Protein AF-A0A2P2L674-F1 (afdb_monomer_lite)

Radius of gyration: 17.29 Å; chains: 1; bounding box: 49×30×44 Å

Organism: Rhizophora mucronata (NCBI:txid61149)

pLDDT: mean 86.84, std 10.64, range [51.22, 96.88]

Structure (mmCIF, N/CA/C/O backbone):
data_AF-A0A2P2L674-F1
#
_entry.id   AF-A0A2P2L674-F1
#
loop_
_atom_site.group_PDB
_atom_site.id
_atom_site.type_symbol
_atom_site.label_atom_id
_atom_site.label_alt_id
_atom_site.label_comp_id
_atom_site.label_asym_id
_atom_site.label_entity_id
_atom_site.label_seq_id
_atom_site.pdbx_PDB_ins_code
_atom_site.Cartn_x
_atom_site.Cartn_y
_atom_site.Cartn_z
_atom_site.occupancy
_atom_site.B_iso_or_equiv
_atom_site.auth_seq_id
_atom_site.auth_comp_id
_atom_site.auth_asym_id
_atom_site.auth_atom_id
_atom_site.pdbx_PDB_model_num
ATOM 1 N N . MET A 1 1 ? -6.636 -7.191 -2.582 1.00 89.62 1 MET A N 1
ATOM 2 C CA . MET A 1 1 ? -5.240 -6.833 -2.236 1.00 89.62 1 MET A CA 1
ATOM 3 C C . MET A 1 1 ? -4.215 -7.761 -2.861 1.00 89.62 1 MET A C 1
ATOM 5 O O . MET A 1 1 ? -3.375 -7.253 -3.584 1.00 89.62 1 MET A O 1
ATOM 9 N N . ARG A 1 2 ? -4.280 -9.082 -2.635 1.00 92.12 2 ARG A N 1
ATOM 10 C CA . ARG A 1 2 ? -3.331 -10.049 -3.219 1.00 92.12 2 ARG A CA 1
ATOM 11 C C . ARG A 1 2 ? -3.157 -9.884 -4.735 1.00 92.12 2 ARG A C 1
ATOM 13 O O . ARG A 1 2 ? -2.048 -9.652 -5.187 1.00 92.12 2 ARG A O 1
ATOM 20 N N . ASP A 1 3 ? -4.251 -9.926 -5.485 1.00 93.88 3 ASP A N 1
ATOM 21 C CA . ASP A 1 3 ? -4.237 -9.802 -6.949 1.00 93.88 3 ASP A CA 1
ATOM 22 C C . ASP A 1 3 ? -3.629 -8.477 -7.441 1.00 93.88 3 ASP A C 1
ATOM 24 O O . ASP A 1 3 ? -2.840 -8.471 -8.380 1.00 93.88 3 ASP A O 1
ATOM 28 N N . LEU A 1 4 ? -3.919 -7.365 -6.753 1.00 93.31 4 LEU A N 1
ATOM 29 C CA . LEU A 1 4 ? -3.327 -6.054 -7.045 1.00 93.31 4 LEU A CA 1
ATOM 30 C C . LEU A 1 4 ? -1.804 -6.076 -6.860 1.00 93.31 4 LEU A C 1
ATOM 32 O O . LEU A 1 4 ? -1.079 -5.619 -7.735 1.00 93.31 4 LEU A O 1
ATOM 36 N N . LEU A 1 5 ? -1.318 -6.633 -5.746 1.00 94.06 5 LEU A N 1
ATOM 37 C CA . LEU A 1 5 ? 0.119 -6.753 -5.483 1.00 94.06 5 LEU A CA 1
ATOM 38 C C . LEU A 1 5 ? 0.811 -7.650 -6.513 1.00 94.06 5 LEU A C 1
ATOM 40 O O . LEU A 1 5 ? 1.896 -7.312 -6.967 1.00 94.06 5 LEU A O 1
ATOM 44 N N . ILE A 1 6 ? 0.175 -8.755 -6.913 1.00 94.94 6 ILE A N 1
ATOM 45 C CA . ILE A 1 6 ? 0.696 -9.644 -7.959 1.00 94.94 6 ILE A CA 1
ATOM 46 C C . ILE A 1 6 ? 0.794 -8.901 -9.294 1.00 94.94 6 ILE A C 1
ATOM 48 O O . ILE A 1 6 ? 1.834 -8.965 -9.942 1.00 94.94 6 ILE A O 1
ATOM 52 N N . GLY A 1 7 ? -0.253 -8.169 -9.686 1.00 93.50 7 GLY A N 1
ATOM 53 C CA . GLY A 1 7 ? -0.266 -7.407 -10.935 1.00 93.50 7 GLY A CA 1
ATOM 54 C C . GLY A 1 7 ? 0.782 -6.293 -10.965 1.00 93.50 7 GLY A C 1
ATOM 55 O O . GLY A 1 7 ? 1.501 -6.153 -11.948 1.00 93.50 7 GLY A O 1
ATOM 56 N N . VAL A 1 8 ? 0.930 -5.540 -9.873 1.00 94.62 8 VAL A N 1
ATOM 57 C CA . VAL A 1 8 ? 1.956 -4.488 -9.769 1.00 94.62 8 VAL A CA 1
ATOM 58 C C . VAL A 1 8 ? 3.364 -5.088 -9.765 1.00 94.62 8 VAL A C 1
ATOM 60 O O . VAL A 1 8 ? 4.231 -4.610 -10.490 1.00 94.62 8 VAL A O 1
ATOM 63 N N . ASN A 1 9 ? 3.580 -6.180 -9.026 1.00 94.88 9 ASN A N 1
ATOM 64 C CA . ASN A 1 9 ? 4.856 -6.891 -9.029 1.00 94.88 9 ASN A CA 1
ATOM 65 C C . ASN A 1 9 ? 5.215 -7.420 -10.426 1.00 94.88 9 ASN A C 1
ATOM 67 O O . ASN A 1 9 ? 6.374 -7.349 -10.821 1.00 94.88 9 ASN A O 1
ATOM 71 N N . TYR A 1 10 ? 4.226 -7.905 -11.184 1.00 94.69 10 TYR A N 1
ATOM 72 C CA . TYR A 1 10 ? 4.424 -8.316 -12.571 1.00 94.69 10 TYR A CA 1
ATOM 73 C C . TYR A 1 10 ? 4.914 -7.150 -13.440 1.00 94.69 10 TYR A C 1
ATOM 75 O O . TYR A 1 10 ? 5.878 -7.318 -14.178 1.00 94.69 10 TYR A O 1
ATOM 83 N N . LEU A 1 11 ? 4.319 -5.957 -13.333 1.00 93.94 11 LEU A N 1
ATOM 84 C CA . LEU A 1 11 ? 4.798 -4.781 -14.076 1.00 93.94 11 LEU A CA 1
ATOM 85 C C . LEU A 1 11 ? 6.248 -4.443 -13.703 1.00 93.94 11 LEU A C 1
ATOM 87 O O . LEU A 1 11 ? 7.109 -4.327 -14.576 1.00 93.94 11 LEU A O 1
ATOM 91 N N . HIS A 1 12 ? 6.542 -4.383 -12.402 1.00 94.25 12 HIS A N 1
ATOM 92 C CA . HIS A 1 12 ? 7.874 -4.037 -11.900 1.00 94.25 12 HIS A CA 1
ATOM 93 C C . HIS A 1 12 ? 8.945 -5.062 -12.290 1.00 94.25 12 HIS A C 1
ATOM 95 O O . HIS A 1 12 ? 10.097 -4.684 -12.524 1.00 94.25 12 HIS A O 1
ATOM 101 N N . SER A 1 13 ? 8.593 -6.349 -12.381 1.00 93.25 13 SER A N 1
ATOM 102 C CA . SER A 1 13 ? 9.517 -7.395 -12.835 1.00 93.25 13 SER A CA 1
ATOM 103 C C . SER A 1 13 ? 9.778 -7.349 -14.343 1.00 93.25 13 SER A C 1
ATOM 105 O O . SER A 1 13 ? 10.788 -7.886 -14.784 1.00 93.25 13 SER A O 1
ATOM 107 N N . HIS A 1 14 ? 8.908 -6.692 -15.115 1.00 92.56 14 HIS A N 1
ATOM 108 C CA . HIS A 1 14 ? 9.046 -6.489 -16.561 1.00 92.56 14 HIS A CA 1
ATOM 109 C C . HIS A 1 14 ? 9.556 -5.090 -16.928 1.00 92.56 14 HIS A C 1
ATOM 111 O O . HIS A 1 14 ? 9.488 -4.696 -18.086 1.00 92.56 14 HIS A O 1
ATOM 117 N N . GLY A 1 15 ? 10.089 -4.340 -15.960 1.00 92.19 15 GLY A N 1
ATOM 118 C CA . GLY A 1 15 ? 10.722 -3.051 -16.236 1.00 92.19 15 GLY A CA 1
ATOM 119 C C . GLY A 1 15 ? 9.756 -1.873 -16.362 1.00 92.19 15 GLY A C 1
ATOM 120 O O . GLY A 1 15 ? 10.166 -0.818 -16.826 1.00 92.19 15 GLY A O 1
ATOM 121 N N . LEU A 1 16 ? 8.497 -2.028 -15.946 1.00 93.00 16 LEU A N 1
ATOM 122 C CA . LEU A 1 16 ? 7.469 -0.999 -16.085 1.00 93.00 16 LEU A CA 1
ATOM 123 C C . LEU A 1 16 ? 7.008 -0.505 -14.718 1.00 93.00 16 LEU A C 1
ATOM 125 O O . LEU A 1 16 ? 6.711 -1.313 -13.841 1.00 93.00 16 LEU A O 1
ATOM 129 N N . ALA A 1 17 ? 6.864 0.808 -14.550 1.00 94.12 17 ALA A N 1
ATOM 130 C CA . ALA A 1 17 ? 6.012 1.386 -13.512 1.00 94.12 17 ALA A CA 1
ATOM 131 C C . ALA A 1 17 ? 4.659 1.745 -14.105 1.00 94.12 17 ALA A C 1
ATOM 133 O O . ALA A 1 17 ? 4.576 2.263 -15.215 1.00 94.12 17 ALA A O 1
ATOM 134 N N . HIS A 1 18 ? 3.597 1.533 -13.336 1.00 93.88 18 HIS A N 1
ATOM 135 C CA . HIS A 1 18 ? 2.267 1.939 -13.766 1.00 93.88 18 HIS A CA 1
ATOM 136 C C . HIS A 1 18 ? 2.087 3.459 -13.697 1.00 93.88 18 HIS A C 1
ATOM 138 O O . HIS A 1 18 ? 1.347 3.995 -14.512 1.00 93.88 18 HIS A O 1
ATOM 144 N N . THR A 1 19 ? 2.685 4.125 -12.697 1.00 92.00 19 THR A N 1
ATOM 145 C CA . THR A 1 19 ? 2.641 5.582 -12.417 1.00 92.00 19 THR A CA 1
ATOM 146 C C . THR A 1 19 ? 1.259 6.181 -12.130 1.00 92.00 19 THR A C 1
ATOM 148 O O . THR A 1 19 ? 1.140 7.335 -11.720 1.00 92.00 19 THR A O 1
ATOM 151 N N . GLU A 1 20 ? 0.202 5.386 -12.264 1.00 90.56 20 GLU A N 1
ATOM 152 C CA . GLU A 1 20 ? -1.177 5.860 -12.228 1.00 90.56 20 GLU A CA 1
ATOM 153 C C . GLU A 1 20 ? -2.130 4.866 -11.543 1.00 90.56 20 GLU A C 1
ATOM 155 O O . GLU A 1 20 ? -3.295 4.710 -11.902 1.00 90.56 20 GLU A O 1
ATOM 160 N N . LEU A 1 21 ? -1.647 4.151 -10.529 1.00 92.19 21 LEU A N 1
ATOM 161 C CA . LEU A 1 21 ? -2.486 3.202 -9.797 1.00 92.19 21 LEU A CA 1
ATOM 162 C C . LEU A 1 21 ? -3.577 3.929 -9.000 1.00 92.19 21 LEU A C 1
ATOM 164 O O . LEU A 1 21 ? -3.310 4.649 -8.037 1.00 92.19 21 LEU A O 1
ATOM 168 N N . ARG A 1 22 ? -4.830 3.707 -9.394 1.00 91.56 22 ARG A N 1
ATOM 169 C CA . ARG A 1 22 ? -6.040 4.207 -8.729 1.00 91.56 22 ARG A CA 1
ATOM 170 C C . ARG A 1 22 ? -7.130 3.141 -8.804 1.00 91.56 22 ARG A C 1
ATOM 172 O O . ARG A 1 22 ? -7.074 2.261 -9.654 1.00 91.56 22 ARG A O 1
ATOM 179 N N . LEU A 1 23 ? -8.141 3.221 -7.933 1.00 90.19 23 LEU A N 1
ATOM 180 C CA . LEU A 1 23 ? -9.252 2.251 -7.938 1.00 90.19 23 LEU A CA 1
ATOM 181 C C . LEU A 1 23 ? -10.033 2.229 -9.260 1.00 90.19 23 LEU A C 1
ATOM 183 O O . LEU A 1 23 ? -10.564 1.189 -9.617 1.00 90.19 23 LEU A O 1
ATOM 187 N N . GLU A 1 24 ? -10.086 3.351 -9.976 1.00 89.12 24 GLU A N 1
ATOM 188 C CA . GLU A 1 24 ? -10.702 3.453 -11.309 1.00 89.12 24 GLU A CA 1
ATOM 189 C C . GLU A 1 24 ? -9.919 2.710 -12.400 1.00 89.12 24 GLU A C 1
ATOM 191 O O . GLU A 1 24 ? -10.507 2.252 -13.370 1.00 89.12 24 GLU A O 1
ATOM 196 N N . ASN A 1 25 ? -8.612 2.523 -12.204 1.00 88.19 25 ASN A N 1
ATOM 197 C CA . ASN A 1 25 ? -7.730 1.831 -13.141 1.00 88.19 25 ASN A CA 1
ATOM 198 C C . ASN A 1 25 ? -7.623 0.336 -12.813 1.00 88.19 25 ASN A C 1
ATOM 200 O O . ASN A 1 25 ? -6.647 -0.317 -13.170 1.00 88.19 25 ASN A O 1
ATOM 204 N N . VAL A 1 26 ? -8.592 -0.221 -12.086 1.00 91.06 26 VAL A N 1
ATOM 205 C CA . VAL A 1 26 ? -8.598 -1.620 -11.666 1.00 91.06 26 VAL A CA 1
ATOM 206 C C . VAL A 1 26 ? -9.913 -2.273 -12.051 1.00 91.06 26 VAL A C 1
ATOM 208 O O . VAL A 1 26 ? -10.990 -1.781 -11.727 1.00 91.06 2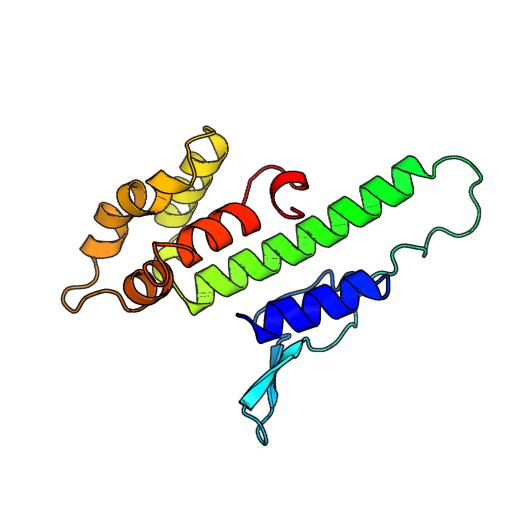6 VAL A O 1
ATOM 211 N N . HIS A 1 27 ? -9.816 -3.428 -12.700 1.00 91.38 27 HIS A N 1
ATOM 212 C CA . HIS A 1 27 ? -10.966 -4.169 -13.196 1.00 91.38 27 HIS A CA 1
ATOM 213 C C . HIS A 1 27 ? -11.169 -5.456 -12.408 1.00 91.38 27 HIS A C 1
ATOM 215 O O . HIS A 1 27 ? -10.211 -6.095 -11.976 1.00 91.38 27 HIS A O 1
ATOM 221 N N . ILE A 1 28 ? -12.426 -5.861 -12.256 1.00 93.00 28 ILE A N 1
ATOM 222 C CA . ILE A 1 28 ? -12.788 -7.170 -11.716 1.00 93.00 28 ILE A CA 1
ATOM 223 C C . ILE A 1 28 ? -13.270 -8.004 -12.891 1.00 93.00 28 ILE A C 1
ATOM 225 O O . ILE A 1 28 ? -14.238 -7.648 -13.562 1.00 93.00 28 ILE A O 1
ATOM 229 N N . SER A 1 29 ? -12.575 -9.100 -13.159 1.00 91.50 29 SER A N 1
ATOM 230 C CA . SER A 1 29 ? -12.966 -10.026 -14.212 1.00 91.50 29 SER A CA 1
ATOM 231 C C . SER A 1 29 ? -14.284 -10.718 -13.833 1.00 91.50 29 SER A C 1
ATOM 233 O O . SER A 1 29 ? -14.390 -11.262 -12.732 1.00 91.50 29 SER A O 1
ATOM 235 N N . PRO A 1 30 ? -15.305 -10.723 -14.709 1.00 92.19 30 PRO A N 1
ATOM 236 C CA . PRO A 1 30 ? -16.603 -11.317 -14.389 1.00 92.19 30 PRO A CA 1
ATOM 237 C C . PRO A 1 30 ? -16.555 -12.850 -14.318 1.00 92.19 30 PRO A C 1
ATOM 239 O O . PRO A 1 30 ? -17.423 -13.454 -13.696 1.00 92.19 30 PRO A O 1
ATOM 242 N N . VAL A 1 31 ? -15.550 -13.478 -14.940 1.00 92.56 31 VAL A N 1
ATOM 243 C CA . VAL A 1 31 ? -15.450 -14.940 -15.072 1.00 92.56 31 VAL A CA 1
ATOM 244 C C . VAL A 1 31 ? -14.872 -15.580 -13.812 1.00 92.56 31 VAL A C 1
ATOM 246 O O . VAL A 1 31 ? -15.436 -16.523 -13.268 1.00 92.56 31 VAL A O 1
ATOM 249 N N . ASP A 1 32 ? -13.750 -15.054 -13.330 1.00 91.88 32 ASP A N 1
ATOM 250 C CA . ASP A 1 32 ? -12.964 -15.629 -12.232 1.00 91.88 32 ASP A CA 1
ATOM 251 C C . ASP A 1 32 ? -12.940 -14.734 -10.981 1.00 91.88 32 ASP A C 1
ATOM 253 O O . ASP A 1 32 ? -12.397 -15.122 -9.948 1.00 91.88 32 ASP A O 1
ATOM 257 N N . ARG A 1 33 ? -13.564 -13.546 -11.047 1.00 91.25 33 ARG A N 1
ATOM 258 C CA . ARG A 1 33 ? -13.584 -12.523 -9.986 1.00 91.25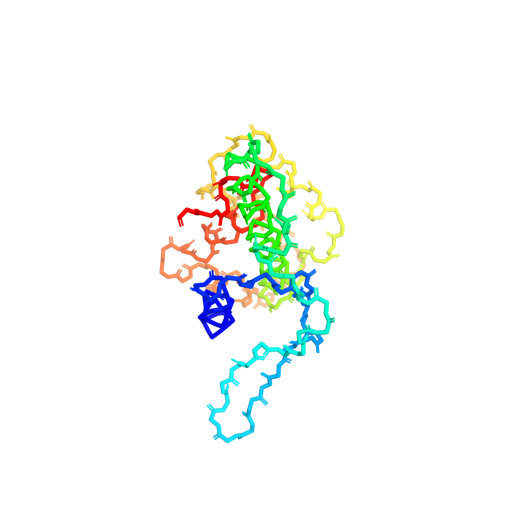 33 ARG A CA 1
ATOM 259 C C . ARG A 1 33 ? -12.193 -12.026 -9.583 1.00 91.25 33 ARG A C 1
ATOM 261 O O . ARG A 1 33 ? -12.062 -11.365 -8.551 1.00 91.25 33 ARG A O 1
ATOM 268 N N . HIS A 1 34 ? -11.176 -12.284 -10.408 1.00 93.19 34 HIS A N 1
ATOM 269 C CA . HIS A 1 34 ? -9.829 -11.786 -10.177 1.00 93.19 34 HIS A CA 1
ATOM 270 C C . HIS A 1 34 ? -9.717 -10.304 -10.507 1.00 93.19 34 HIS A C 1
ATOM 272 O O . HIS A 1 34 ? -10.315 -9.792 -11.460 1.00 93.19 34 HIS A O 1
ATOM 278 N N . ILE A 1 35 ? -8.910 -9.616 -9.704 1.00 91.75 35 ILE A N 1
ATOM 279 C CA . ILE A 1 35 ? -8.613 -8.203 -9.905 1.00 91.75 35 ILE A CA 1
ATOM 280 C C . ILE A 1 35 ? -7.472 -8.077 -10.918 1.00 91.75 35 ILE A C 1
ATOM 282 O O . ILE A 1 35 ? -6.410 -8.669 -10.739 1.00 91.75 35 ILE A O 1
ATOM 286 N N . LYS A 1 36 ? -7.669 -7.270 -11.961 1.00 90.94 36 LYS A N 1
ATOM 287 C CA . LYS A 1 36 ? -6.667 -6.979 -12.990 1.00 90.94 36 LYS A CA 1
ATOM 288 C C . LYS A 1 36 ? -6.299 -5.503 -12.958 1.00 90.94 36 LYS A C 1
ATOM 290 O O . LYS A 1 36 ? -7.172 -4.637 -12.904 1.00 90.94 36 LYS A O 1
ATOM 295 N N . VAL A 1 37 ? -5.000 -5.232 -12.989 1.00 89.50 37 VAL A N 1
ATOM 296 C CA . VAL A 1 37 ? -4.473 -3.874 -13.128 1.00 89.50 37 VAL A CA 1
ATOM 297 C C . VAL A 1 37 ? -4.745 -3.406 -14.561 1.00 89.50 37 VAL A C 1
ATOM 299 O O . VAL A 1 37 ? -4.486 -4.146 -15.508 1.00 89.50 37 VAL A O 1
ATOM 302 N N . GLY A 1 38 ? -5.386 -2.248 -14.690 1.00 81.50 38 GLY A N 1
ATOM 303 C CA . GLY A 1 38 ? -5.902 -1.695 -15.937 1.00 81.50 38 GLY A CA 1
ATOM 304 C C . GLY A 1 38 ? -4.876 -0.893 -16.739 1.00 81.50 38 GLY A C 1
ATOM 305 O O . GLY A 1 38 ? -3.677 -1.126 -16.660 1.00 81.50 38 GLY A O 1
ATOM 306 N N . ILE A 1 39 ? -5.397 0.004 -17.578 1.00 66.75 39 ILE A N 1
ATOM 307 C CA . ILE A 1 39 ? -4.718 0.623 -18.724 1.00 66.75 39 ILE A CA 1
ATOM 308 C C . ILE A 1 39 ? -3.414 1.332 -18.327 1.00 66.75 39 ILE A C 1
ATOM 310 O O . ILE A 1 39 ? -3.391 2.209 -17.469 1.00 66.75 39 ILE A O 1
ATOM 314 N N . LEU A 1 40 ? -2.344 0.992 -19.047 1.00 66.25 40 LEU A N 1
ATOM 315 C CA . LEU A 1 40 ? -0.975 1.485 -18.878 1.00 66.25 40 LEU A CA 1
ATOM 316 C C . LEU A 1 40 ? -0.701 2.780 -19.668 1.00 66.25 40 LEU A C 1
ATOM 318 O O . LEU A 1 40 ? 0.418 3.000 -20.114 1.00 66.25 40 LEU A O 1
ATOM 322 N N . GLY A 1 41 ? -1.710 3.631 -19.882 1.00 71.50 41 GLY A N 1
ATOM 323 C CA . GLY A 1 41 ? -1.601 4.793 -20.781 1.00 71.50 41 GLY A CA 1
ATOM 324 C C . GLY A 1 41 ? -0.498 5.784 -20.389 1.00 71.50 41 GLY A C 1
ATOM 325 O O . GLY A 1 41 ? 0.077 6.425 -21.259 1.00 71.50 41 GLY A O 1
ATOM 326 N N . ASN A 1 42 ? -0.174 5.845 -19.094 1.00 83.50 42 ASN A N 1
ATOM 327 C CA . ASN A 1 42 ? 0.912 6.646 -18.527 1.00 83.50 42 ASN A CA 1
ATOM 328 C C . ASN A 1 42 ? 2.050 5.792 -17.940 1.00 83.50 42 ASN A C 1
ATOM 330 O O . ASN A 1 42 ? 2.904 6.311 -17.217 1.00 83.50 42 ASN A O 1
ATOM 334 N N . ALA A 1 43 ? 2.061 4.481 -18.199 1.00 89.50 43 ALA A N 1
ATOM 335 C CA . ALA A 1 43 ? 3.113 3.620 -17.683 1.00 89.50 43 ALA A CA 1
ATOM 336 C C . ALA A 1 43 ? 4.475 4.067 -18.216 1.00 89.50 43 ALA A C 1
ATOM 338 O O . ALA A 1 43 ? 4.603 4.487 -19.363 1.00 89.50 43 ALA A O 1
ATOM 339 N N . SER A 1 44 ? 5.488 3.984 -17.363 1.00 89.94 44 SER A N 1
ATOM 340 C CA . SER A 1 44 ? 6.841 4.423 -17.686 1.00 89.94 44 SER A CA 1
ATOM 341 C C . SER A 1 44 ? 7.789 3.240 -17.683 1.00 89.94 44 SER A C 1
ATOM 343 O O . SER A 1 44 ? 7.776 2.430 -16.751 1.00 89.94 44 SER A O 1
ATOM 345 N N . ASP A 1 45 ? 8.636 3.176 -18.704 1.00 90.25 45 ASP A N 1
ATOM 346 C CA . ASP A 1 45 ? 9.721 2.208 -18.774 1.00 90.25 45 ASP A CA 1
ATOM 347 C C . ASP A 1 45 ? 10.872 2.648 -17.851 1.00 90.25 45 ASP A C 1
ATOM 349 O O . ASP A 1 45 ? 11.218 3.829 -17.738 1.00 90.25 45 ASP A O 1
ATOM 353 N N . PHE A 1 46 ? 11.464 1.694 -17.138 1.00 87.38 46 PHE A N 1
ATOM 354 C CA . PHE A 1 46 ? 12.628 1.925 -16.285 1.00 87.38 46 PHE A CA 1
ATOM 355 C C . PHE A 1 46 ? 13.887 2.297 -17.074 1.00 87.38 46 PHE A C 1
ATOM 357 O O . PHE A 1 46 ? 14.806 2.875 -16.492 1.00 87.38 46 PHE A O 1
ATOM 364 N N . TYR A 1 47 ? 13.930 1.971 -18.364 1.00 81.06 47 TYR A N 1
ATOM 365 C CA . TYR A 1 47 ? 15.092 2.074 -19.239 1.00 81.06 47 TYR A CA 1
ATOM 366 C C . TYR A 1 47 ? 14.962 3.162 -20.316 1.00 81.06 47 TYR A C 1
ATOM 368 O O . TYR A 1 47 ? 15.865 3.290 -21.138 1.00 81.06 47 TYR A O 1
ATOM 376 N N . GLU A 1 48 ? 13.889 3.964 -20.312 1.00 69.75 48 GLU A N 1
ATOM 377 C CA . GLU A 1 48 ? 13.585 4.946 -21.374 1.00 69.75 48 GLU A CA 1
ATOM 378 C C . GLU A 1 48 ? 14.630 6.077 -21.534 1.00 69.75 48 GLU A C 1
ATOM 380 O O . GLU A 1 48 ? 14.598 6.823 -22.510 1.00 69.75 48 GLU A O 1
ATOM 385 N N . ASP A 1 49 ? 15.617 6.185 -20.637 1.00 60.00 49 ASP A N 1
ATOM 386 C CA . ASP A 1 49 ? 16.752 7.103 -20.788 1.00 60.00 49 ASP A CA 1
ATOM 387 C C . ASP A 1 49 ? 17.846 6.488 -21.684 1.00 60.00 49 ASP A C 1
ATOM 389 O O . ASP A 1 49 ? 18.900 6.025 -21.235 1.00 60.00 49 ASP A O 1
ATOM 393 N N . GLY A 1 50 ? 17.595 6.501 -22.993 1.00 56.88 50 GLY A N 1
ATOM 394 C CA . GLY A 1 50 ? 18.594 6.181 -24.007 1.00 56.88 50 GLY A CA 1
ATOM 395 C C . GLY A 1 50 ? 19.790 7.145 -23.968 1.00 56.88 50 GLY A C 1
ATOM 396 O O . GLY A 1 50 ? 19.646 8.365 -24.045 1.00 56.88 50 GLY A O 1
ATOM 397 N N . THR A 1 51 ? 21.006 6.589 -23.954 1.00 51.22 51 THR A N 1
ATOM 398 C CA . THR A 1 51 ? 22.259 7.257 -24.375 1.00 51.22 51 THR A CA 1
ATOM 399 C C . THR A 1 51 ? 22.710 8.510 -23.602 1.00 51.22 51 THR A C 1
ATOM 401 O O . THR A 1 51 ? 22.993 9.545 -24.201 1.00 51.22 51 THR A O 1
ATOM 404 N N . LYS A 1 52 ? 22.935 8.413 -22.283 1.00 52.75 52 LYS A N 1
ATOM 405 C CA . LYS A 1 52 ? 23.943 9.260 -21.603 1.00 52.75 52 LYS A CA 1
ATOM 406 C C . LYS A 1 52 ? 24.806 8.412 -20.669 1.00 52.75 52 LYS A C 1
ATOM 408 O O . LYS A 1 52 ? 24.335 7.878 -19.671 1.00 52.75 52 LYS A O 1
ATOM 413 N N . SER A 1 53 ? 26.080 8.274 -21.030 1.00 52.75 53 SER A N 1
ATOM 414 C CA . SER A 1 53 ? 27.091 7.359 -20.479 1.00 52.75 53 SER A CA 1
ATOM 415 C C . SER A 1 53 ? 27.578 7.699 -19.057 1.00 52.75 53 SER A C 1
ATOM 417 O O . SER A 1 53 ? 28.774 7.623 -18.790 1.00 52.75 53 SER A O 1
ATOM 419 N N . GLY A 1 54 ? 26.691 8.115 -18.148 1.00 55.84 54 GLY A N 1
ATOM 420 C CA . GLY A 1 54 ? 27.104 8.713 -16.875 1.00 55.84 54 GLY A CA 1
ATOM 421 C C . GLY A 1 54 ? 26.603 8.067 -15.586 1.00 55.84 54 GLY A C 1
ATOM 422 O O . GLY A 1 54 ? 27.284 8.203 -14.578 1.00 55.84 54 GLY A O 1
ATOM 423 N N . THR A 1 55 ? 25.427 7.433 -15.529 1.00 60.03 55 THR A N 1
ATOM 424 C CA . THR A 1 55 ? 24.747 7.323 -14.219 1.00 60.03 55 THR A CA 1
ATOM 425 C C . THR A 1 55 ? 23.887 6.066 -14.054 1.00 60.03 55 THR A C 1
ATOM 427 O O . THR A 1 55 ? 22.661 6.147 -13.979 1.00 60.03 55 THR A O 1
ATOM 430 N N . LEU A 1 56 ? 24.521 4.891 -13.962 1.00 62.12 56 LEU A N 1
ATOM 431 C CA . LEU A 1 56 ? 23.844 3.643 -13.568 1.00 62.12 56 LEU A CA 1
ATOM 432 C C . LEU A 1 56 ? 23.098 3.804 -12.228 1.00 62.12 56 LEU A C 1
ATOM 434 O O . LEU A 1 56 ? 21.957 3.361 -12.102 1.00 62.12 56 LEU A O 1
ATOM 438 N N . ASP A 1 57 ? 23.704 4.515 -11.272 1.00 64.81 57 ASP A N 1
ATOM 439 C CA . ASP A 1 57 ? 23.101 4.810 -9.966 1.00 64.81 57 ASP A CA 1
ATOM 440 C C . ASP A 1 57 ? 21.840 5.677 -10.080 1.00 64.81 57 ASP A C 1
ATOM 442 O O . ASP A 1 57 ? 20.831 5.369 -9.446 1.00 64.81 57 ASP A O 1
ATOM 446 N N . ASN A 1 58 ? 21.823 6.684 -10.963 1.00 71.38 58 ASN A N 1
ATOM 447 C CA . ASN A 1 58 ? 20.624 7.509 -11.163 1.00 71.38 58 ASN A CA 1
ATOM 448 C C . ASN A 1 58 ? 19.468 6.704 -11.762 1.00 71.38 58 ASN A C 1
ATOM 450 O O . ASN A 1 58 ? 18.315 6.932 -11.399 1.00 71.38 58 ASN A O 1
ATOM 454 N N . ASN A 1 59 ? 19.756 5.742 -12.643 1.00 74.19 59 ASN A N 1
ATOM 455 C CA . ASN A 1 59 ? 18.726 4.869 -13.209 1.00 74.19 59 ASN A CA 1
ATOM 456 C C . ASN A 1 59 ? 18.160 3.918 -12.144 1.00 74.19 59 ASN A C 1
ATOM 458 O O . ASN A 1 59 ? 16.948 3.697 -12.083 1.00 74.19 59 ASN A O 1
ATOM 462 N N . ILE A 1 60 ? 19.016 3.398 -11.256 1.00 79.50 60 ILE A N 1
ATOM 463 C CA . ILE A 1 60 ? 18.592 2.584 -10.109 1.00 79.50 60 ILE A CA 1
ATOM 464 C C . ILE A 1 60 ? 17.726 3.411 -9.150 1.00 79.50 60 ILE A C 1
ATOM 466 O O . ILE A 1 60 ? 16.691 2.923 -8.685 1.00 79.50 60 ILE A O 1
ATOM 470 N N . ASP A 1 61 ? 18.105 4.656 -8.872 1.00 85.50 61 ASP A N 1
ATOM 471 C CA . ASP A 1 61 ? 17.350 5.539 -7.987 1.00 85.50 61 ASP A CA 1
ATOM 472 C C . ASP A 1 61 ? 16.018 5.971 -8.603 1.00 85.50 61 ASP A C 1
ATOM 474 O O . ASP A 1 61 ? 14.988 5.908 -7.928 1.00 85.50 61 ASP A O 1
ATOM 478 N N . ARG A 1 62 ? 15.987 6.292 -9.903 1.00 87.19 62 ARG A N 1
ATOM 479 C CA . ARG A 1 62 ? 14.748 6.558 -10.649 1.00 87.19 62 ARG A CA 1
ATOM 480 C C . ARG A 1 62 ? 13.809 5.354 -10.578 1.00 87.19 62 ARG A C 1
ATOM 482 O O . ARG A 1 62 ? 12.651 5.505 -10.187 1.00 87.19 62 ARG A O 1
ATOM 489 N N . ARG A 1 63 ? 14.309 4.147 -10.872 1.00 90.94 63 ARG A N 1
ATOM 490 C CA . ARG A 1 63 ? 13.543 2.893 -10.772 1.00 90.94 63 ARG A CA 1
ATOM 491 C C . ARG A 1 63 ? 12.958 2.697 -9.377 1.00 90.94 63 ARG A C 1
ATOM 493 O O . ARG A 1 63 ? 11.758 2.465 -9.242 1.00 90.94 63 ARG A O 1
ATOM 500 N N . LYS A 1 64 ? 13.782 2.811 -8.331 1.00 92.62 64 LYS A N 1
ATOM 501 C CA . LYS A 1 64 ? 13.324 2.695 -6.937 1.00 92.62 64 LYS A CA 1
ATOM 502 C C . LYS A 1 64 ? 12.245 3.731 -6.627 1.00 92.62 64 LYS A C 1
ATOM 504 O O . LYS A 1 64 ? 11.238 3.397 -6.012 1.00 92.62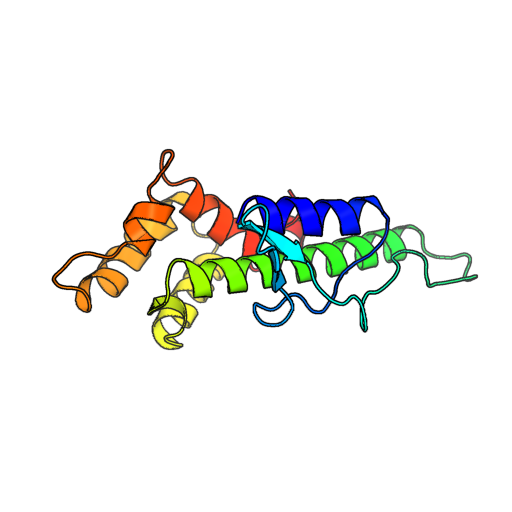 64 LYS A O 1
ATOM 509 N N . MET A 1 65 ? 12.411 4.973 -7.069 1.00 92.12 65 MET A N 1
ATOM 510 C CA . MET A 1 65 ? 11.424 6.027 -6.837 1.00 92.12 65 MET A CA 1
ATOM 511 C C . MET A 1 65 ? 10.084 5.733 -7.516 1.00 92.12 65 MET A C 1
ATOM 513 O O . MET A 1 65 ? 9.046 5.898 -6.876 1.00 92.12 65 MET A O 1
ATOM 517 N N . MET A 1 66 ? 10.095 5.237 -8.755 1.00 93.69 66 MET A N 1
ATOM 518 C CA . MET A 1 66 ? 8.877 4.852 -9.477 1.00 93.69 66 MET A CA 1
ATOM 519 C C . MET A 1 66 ? 8.174 3.657 -8.819 1.00 93.69 66 MET A C 1
ATOM 521 O O . MET A 1 66 ? 6.972 3.712 -8.567 1.00 93.69 66 MET A O 1
ATOM 525 N N . ILE A 1 67 ? 8.927 2.625 -8.425 1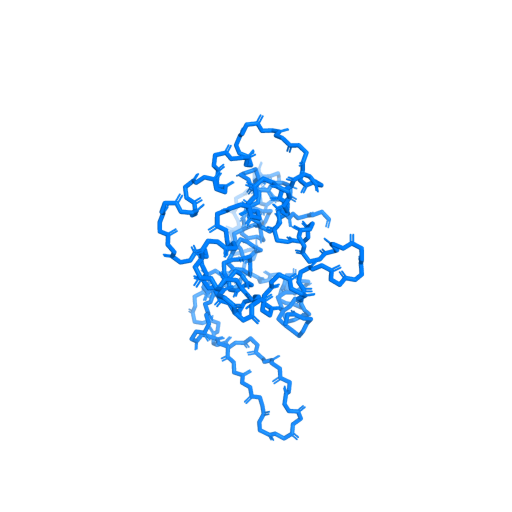.00 95.12 67 ILE A N 1
ATOM 526 C CA . ILE A 1 67 ? 8.377 1.481 -7.683 1.00 95.12 67 ILE A CA 1
ATOM 527 C C . ILE A 1 67 ? 7.771 1.949 -6.353 1.00 95.12 67 ILE A C 1
ATOM 529 O O . ILE A 1 67 ? 6.616 1.656 -6.055 1.00 95.12 67 ILE A O 1
ATOM 533 N N . ALA A 1 68 ? 8.499 2.735 -5.554 1.00 96.06 68 ALA A N 1
ATOM 534 C CA . ALA A 1 68 ? 7.981 3.264 -4.291 1.00 96.06 68 ALA A CA 1
ATOM 535 C C . ALA A 1 68 ? 6.769 4.188 -4.464 1.00 96.06 68 ALA A C 1
ATOM 537 O O . ALA A 1 68 ? 5.986 4.355 -3.520 1.00 96.06 68 ALA A O 1
ATOM 538 N N . PHE A 1 69 ? 6.636 4.841 -5.616 1.00 95.50 69 PHE A N 1
ATOM 539 C CA . PHE A 1 69 ? 5.458 5.625 -5.948 1.00 95.50 69 PHE A CA 1
ATOM 540 C C . PHE A 1 69 ? 4.254 4.708 -6.177 1.00 95.50 69 PHE A C 1
ATOM 542 O O . PHE A 1 69 ? 3.246 4.863 -5.487 1.00 95.50 69 PHE A O 1
ATOM 549 N N . ASP A 1 70 ? 4.390 3.694 -7.031 1.00 95.75 70 ASP A N 1
ATOM 550 C CA . ASP A 1 70 ? 3.340 2.699 -7.270 1.00 95.75 70 ASP A CA 1
ATOM 551 C C . ASP A 1 70 ? 2.915 2.001 -5.971 1.00 95.75 70 ASP A C 1
ATOM 553 O O . ASP A 1 70 ? 1.723 1.925 -5.663 1.00 95.75 70 ASP A O 1
ATOM 557 N N . MET A 1 71 ? 3.873 1.581 -5.136 1.00 96.88 71 MET A N 1
ATOM 558 C CA . MET A 1 71 ? 3.575 0.956 -3.840 1.00 96.88 71 MET A CA 1
ATOM 559 C C . MET A 1 71 ? 2.808 1.900 -2.900 1.00 96.88 71 MET A C 1
ATOM 561 O O . MET A 1 71 ? 1.933 1.460 -2.151 1.00 96.88 71 MET A O 1
ATOM 565 N N . ARG A 1 72 ? 3.062 3.213 -2.964 1.00 95.50 72 ARG A N 1
ATOM 566 C CA . ARG A 1 72 ? 2.285 4.206 -2.203 1.00 95.50 72 ARG A CA 1
ATOM 567 C C . ARG A 1 72 ? 0.844 4.277 -2.687 1.00 95.50 72 ARG A C 1
ATOM 569 O O . ARG A 1 72 ? -0.069 4.335 -1.863 1.00 95.50 72 ARG A O 1
ATOM 576 N N . CYS A 1 73 ? 0.636 4.264 -3.998 1.00 95.00 73 CYS A N 1
ATOM 577 C CA . CYS A 1 73 ? -0.694 4.243 -4.597 1.00 95.00 73 CYS A CA 1
ATOM 578 C C . CYS A 1 73 ? -1.468 2.976 -4.198 1.00 95.00 73 CYS A C 1
ATOM 580 O O . CYS A 1 73 ? -2.621 3.078 -3.775 1.00 95.00 73 CYS A O 1
ATOM 582 N N . VAL A 1 74 ? -0.812 1.807 -4.184 1.00 95.50 74 VAL A N 1
ATOM 583 C CA . VAL A 1 74 ? -1.388 0.564 -3.634 1.00 95.50 74 VAL A CA 1
ATOM 584 C C . VAL A 1 74 ? -1.794 0.737 -2.166 1.00 95.50 74 VAL A C 1
ATOM 586 O O . VAL A 1 74 ? -2.880 0.307 -1.778 1.00 95.50 74 VAL A O 1
ATOM 589 N N . GLY A 1 75 ? -0.974 1.409 -1.350 1.00 94.88 75 GLY A N 1
ATOM 590 C CA . GLY A 1 75 ? -1.305 1.733 0.043 1.00 94.88 75 GLY A CA 1
ATOM 591 C C . GLY A 1 75 ? -2.559 2.596 0.184 1.00 94.88 75 GLY A C 1
ATOM 592 O O . GLY A 1 75 ? -3.419 2.312 1.018 1.00 94.88 75 GLY A O 1
ATOM 593 N N . PHE A 1 76 ? -2.713 3.615 -0.664 1.00 94.06 76 PHE A N 1
ATOM 594 C CA . PHE A 1 76 ? -3.922 4.443 -0.686 1.00 94.06 76 PHE A CA 1
ATOM 595 C C . PHE A 1 76 ? -5.160 3.659 -1.118 1.00 94.06 76 PHE A C 1
ATOM 597 O O . PHE A 1 76 ? -6.229 3.823 -0.528 1.00 94.06 76 PHE A O 1
ATOM 604 N N . MET A 1 77 ? -5.026 2.784 -2.113 1.00 94.12 77 MET A N 1
ATOM 605 C CA . MET A 1 77 ? -6.112 1.901 -2.537 1.00 94.12 77 MET A CA 1
ATOM 606 C C . MET A 1 77 ? -6.510 0.943 -1.413 1.00 94.12 77 MET A C 1
ATOM 608 O O . MET A 1 77 ? -7.698 0.807 -1.128 1.00 94.12 77 MET A O 1
ATOM 612 N N . MET A 1 78 ? -5.533 0.351 -0.717 1.00 94.38 78 MET A N 1
ATOM 613 C CA . MET A 1 78 ? -5.773 -0.490 0.458 1.00 94.38 78 MET A CA 1
ATOM 614 C C . MET A 1 78 ? -6.536 0.270 1.543 1.00 94.38 78 MET A C 1
ATOM 616 O O . MET A 1 78 ? -7.560 -0.223 2.009 1.00 94.38 78 MET A O 1
ATOM 620 N N . ALA A 1 79 ? -6.086 1.476 1.905 1.00 92.12 79 ALA A N 1
ATOM 621 C CA . ALA A 1 79 ? -6.769 2.320 2.883 1.00 92.12 79 ALA A CA 1
ATOM 622 C C . ALA A 1 79 ? -8.216 2.610 2.462 1.00 92.12 79 ALA A C 1
ATOM 624 O O . ALA A 1 79 ? -9.139 2.382 3.234 1.00 92.12 79 ALA A O 1
ATOM 625 N N . LYS A 1 80 ? -8.437 3.037 1.215 1.00 91.56 80 LYS A N 1
ATOM 626 C CA . LYS A 1 80 ? -9.774 3.379 0.706 1.00 91.56 80 LYS A CA 1
ATOM 627 C C . LYS A 1 80 ? -10.725 2.179 0.653 1.00 91.56 80 LYS A C 1
ATOM 629 O O . LYS A 1 80 ? -11.923 2.341 0.878 1.00 91.56 80 LYS A O 1
ATOM 634 N N . MET A 1 81 ? -10.210 0.987 0.353 1.00 90.38 81 MET A N 1
ATOM 635 C CA . MET A 1 81 ? -11.010 -0.239 0.297 1.00 90.38 81 MET A CA 1
ATOM 636 C C . MET A 1 81 ? -11.308 -0.814 1.682 1.00 90.38 81 MET A C 1
ATOM 638 O O . MET A 1 81 ? -12.420 -1.283 1.911 1.00 90.38 81 MET A O 1
ATOM 642 N N . VAL A 1 82 ? -10.313 -0.823 2.573 1.00 89.94 82 VAL A N 1
ATOM 643 C CA . VAL A 1 82 ? -10.373 -1.559 3.842 1.00 89.94 82 VAL A CA 1
ATOM 644 C C . VAL A 1 82 ? -10.780 -0.655 4.999 1.00 89.94 82 VAL A C 1
ATOM 646 O O . VAL A 1 82 ? -11.583 -1.078 5.816 1.00 89.94 82 VAL A O 1
ATOM 649 N N . LEU A 1 83 ? -10.285 0.580 5.068 1.00 86.00 83 LEU A N 1
ATOM 650 C CA . LEU A 1 83 ? -10.451 1.465 6.221 1.00 86.00 83 LEU A CA 1
ATOM 651 C C . LEU A 1 83 ? -10.903 2.861 5.774 1.00 86.00 83 LEU A C 1
ATOM 653 O O . LEU A 1 83 ? -10.117 3.805 5.697 1.00 86.00 83 LEU A O 1
ATOM 657 N N . ARG A 1 84 ? -12.192 2.984 5.436 1.00 82.19 84 ARG A N 1
ATOM 658 C CA . ARG A 1 84 ? -12.778 4.201 4.841 1.00 82.19 84 ARG A CA 1
ATOM 659 C C . ARG A 1 84 ? -12.627 5.439 5.718 1.00 82.19 84 ARG A C 1
ATOM 661 O O . ARG A 1 84 ? -12.584 6.543 5.188 1.00 82.19 84 ARG A O 1
ATOM 668 N N . GLU A 1 85 ? -12.492 5.271 7.026 1.00 85.44 85 GLU A N 1
ATOM 669 C CA . GLU A 1 85 ? -12.220 6.348 7.975 1.00 85.44 85 GLU A CA 1
ATOM 670 C C . GLU A 1 85 ? -10.912 7.086 7.658 1.00 85.44 85 GLU A C 1
ATOM 672 O O . GLU A 1 85 ? -10.777 8.258 7.983 1.00 85.44 85 GLU A O 1
ATOM 677 N N . PHE A 1 86 ? -9.959 6.458 6.961 1.00 83.88 86 PHE A N 1
ATOM 678 C CA . PHE A 1 86 ? -8.757 7.146 6.473 1.00 83.88 86 PHE A CA 1
ATOM 679 C C . PHE A 1 86 ? -9.037 8.163 5.364 1.00 83.88 86 PHE A C 1
ATOM 681 O O . PHE A 1 86 ? -8.132 8.902 4.987 1.00 83.88 86 PHE A O 1
ATOM 688 N N . MET A 1 87 ? -10.256 8.210 4.823 1.00 85.38 87 MET A N 1
ATOM 689 C CA . MET A 1 87 ? -10.666 9.284 3.920 1.00 85.38 87 MET A CA 1
ATOM 690 C C . MET A 1 87 ? -10.992 10.576 4.682 1.00 85.38 87 MET A C 1
ATOM 692 O O . MET A 1 87 ? -11.038 11.632 4.057 1.00 85.38 87 MET A O 1
ATOM 696 N N . ASP A 1 88 ? -11.169 10.521 6.010 1.00 89.25 88 ASP A N 1
ATOM 697 C CA . ASP A 1 88 ? -11.211 11.717 6.853 1.00 89.25 88 ASP A CA 1
ATOM 698 C C . ASP A 1 88 ? -9.802 12.348 6.908 1.00 89.25 88 ASP A C 1
ATOM 700 O O . ASP A 1 88 ? -8.859 11.718 7.416 1.00 89.25 88 ASP A O 1
ATOM 704 N N . PRO A 1 89 ? -9.628 13.596 6.427 1.00 90.06 89 PRO A N 1
ATOM 705 C CA . PRO A 1 89 ? -8.333 14.269 6.421 1.00 90.06 89 PRO A CA 1
ATOM 706 C C . PRO A 1 89 ? -7.686 14.385 7.807 1.00 90.06 89 PRO A C 1
ATOM 708 O O . PRO A 1 89 ? -6.459 14.342 7.907 1.00 90.06 89 PRO A O 1
ATOM 711 N N . LEU A 1 90 ? -8.473 14.508 8.882 1.00 91.62 90 LEU A N 1
ATOM 712 C CA . LEU A 1 90 ? -7.965 14.623 10.251 1.00 91.62 90 LEU A CA 1
ATOM 713 C C . LEU A 1 90 ? -7.400 13.293 10.752 1.00 91.62 90 LEU A C 1
ATOM 715 O O . LEU A 1 90 ? -6.344 13.270 11.391 1.00 91.62 90 LEU A O 1
ATOM 719 N N . ILE A 1 91 ? -8.073 12.181 10.447 1.00 90.31 91 ILE A N 1
ATOM 720 C CA . ILE A 1 91 ? -7.582 10.835 10.774 1.00 90.31 91 ILE A CA 1
ATOM 721 C C . ILE A 1 91 ? -6.318 10.551 9.962 1.00 90.31 91 ILE A C 1
ATOM 723 O O . ILE A 1 91 ? -5.299 10.133 10.522 1.00 90.31 91 ILE A O 1
ATOM 727 N N . PHE A 1 92 ? -6.338 10.865 8.664 1.00 90.50 92 PHE A N 1
ATOM 728 C CA . PHE A 1 92 ? -5.184 10.675 7.792 1.00 90.50 92 PHE A CA 1
ATOM 729 C C . PHE A 1 92 ? -3.975 11.529 8.206 1.00 90.50 92 PHE A C 1
ATOM 731 O O . PHE A 1 92 ? -2.834 11.061 8.168 1.00 90.50 92 PHE A O 1
ATOM 738 N N . LEU A 1 93 ? -4.196 12.764 8.666 1.00 91.88 93 LEU A N 1
ATOM 739 C CA . LEU A 1 93 ? -3.132 13.628 9.178 1.00 91.88 93 LEU A CA 1
ATOM 740 C C . LEU A 1 93 ? -2.457 13.021 10.413 1.00 91.88 93 LEU A C 1
ATOM 742 O O . LEU A 1 93 ? -1.227 13.020 10.506 1.00 91.88 93 LEU A O 1
ATOM 746 N N . LYS A 1 94 ? -3.240 12.464 11.342 1.00 92.19 94 LYS A N 1
ATOM 747 C CA . LYS A 1 94 ? -2.710 11.792 12.537 1.00 92.19 94 LYS A CA 1
ATOM 748 C C . LYS A 1 94 ? -1.945 10.522 12.178 1.00 92.19 94 LYS A C 1
ATOM 750 O O . LYS A 1 94 ? -0.844 10.325 12.688 1.00 92.19 94 LYS A O 1
ATOM 755 N N . PHE A 1 95 ? -2.470 9.722 11.252 1.00 91.50 95 PHE A N 1
ATOM 756 C CA . PHE A 1 95 ? -1.771 8.570 10.680 1.00 91.50 95 PHE A CA 1
ATOM 757 C C . PHE A 1 95 ? -0.412 8.967 10.080 1.00 91.50 95 PHE A C 1
ATOM 759 O O . PHE A 1 95 ? 0.625 8.395 10.416 1.00 91.50 95 PHE A O 1
ATOM 766 N N . LYS A 1 96 ? -0.384 10.004 9.237 1.00 90.06 96 LYS A N 1
ATOM 767 C CA . LYS A 1 96 ? 0.855 10.492 8.621 1.00 90.06 96 LYS A CA 1
ATOM 768 C C . LYS A 1 96 ? 1.836 11.013 9.673 1.00 90.06 96 LYS A C 1
ATOM 770 O O . LYS A 1 96 ? 3.024 10.711 9.597 1.00 90.06 96 LYS A O 1
ATOM 775 N N . SER A 1 97 ? 1.342 11.758 10.664 1.00 92.50 97 SER A N 1
ATOM 776 C CA . SER A 1 97 ? 2.148 12.253 11.786 1.00 92.50 97 SER A CA 1
ATOM 777 C C . SER A 1 97 ? 2.810 11.106 12.550 1.00 92.50 97 SER A C 1
ATOM 779 O O . SER A 1 97 ? 4.006 11.171 12.826 1.00 92.50 97 SER A O 1
ATOM 781 N N . PHE A 1 98 ? 2.067 10.028 12.818 1.00 93.25 98 PHE A N 1
ATOM 782 C CA . PHE A 1 98 ? 2.591 8.825 13.462 1.00 93.25 98 PHE A CA 1
ATOM 783 C C . PHE A 1 98 ? 3.770 8.227 12.680 1.00 93.25 98 PHE A C 1
ATOM 785 O O . PHE A 1 98 ? 4.841 8.016 13.248 1.00 93.25 98 PHE A O 1
ATOM 792 N N . LEU A 1 99 ? 3.619 8.036 11.364 1.00 89.69 99 LEU A N 1
ATOM 793 C CA . LEU A 1 99 ? 4.685 7.474 10.523 1.00 89.69 99 LEU A CA 1
ATOM 794 C C . LEU A 1 99 ? 5.899 8.406 10.378 1.00 89.69 99 LEU A C 1
ATOM 796 O O . LEU A 1 99 ? 7.029 7.935 10.239 1.00 89.69 99 LEU A O 1
ATOM 800 N N . MET A 1 100 ? 5.688 9.725 10.398 1.00 89.38 100 MET A N 1
ATOM 801 C CA . MET A 1 100 ? 6.769 10.712 10.290 1.00 89.38 100 MET A CA 1
ATOM 802 C C . MET A 1 100 ? 7.611 10.817 11.563 1.00 89.38 100 MET A C 1
ATOM 804 O O . MET A 1 100 ? 8.807 11.077 11.467 1.00 89.38 100 MET A O 1
ATOM 808 N N . LYS A 1 101 ? 7.016 10.582 12.738 1.00 90.19 101 LYS A N 1
ATOM 809 C CA . LYS A 1 101 ? 7.718 10.612 14.032 1.00 90.19 101 LYS A CA 1
ATOM 810 C C . LYS A 1 101 ? 8.648 9.417 14.260 1.00 90.19 101 LYS A C 1
ATOM 812 O O . LYS A 1 101 ? 9.372 9.400 15.245 1.00 90.19 101 LYS A O 1
ATOM 817 N N . GLY A 1 102 ? 8.656 8.440 13.351 1.00 81.38 102 GLY A N 1
ATOM 818 C CA . GLY A 1 102 ? 9.508 7.256 13.466 1.00 81.38 102 GLY A CA 1
ATOM 819 C C . GLY A 1 102 ? 9.022 6.248 14.505 1.00 81.38 102 GLY A C 1
ATOM 820 O O . GLY A 1 102 ? 9.800 5.387 14.901 1.00 81.38 102 GLY A O 1
ATOM 821 N N . ASN A 1 103 ? 7.755 6.345 14.917 1.00 87.19 103 ASN A N 1
ATOM 822 C CA . ASN A 1 103 ? 7.121 5.369 15.796 1.00 87.19 103 ASN A CA 1
ATOM 823 C C . ASN A 1 103 ? 7.167 3.965 15.177 1.00 87.19 103 ASN A C 1
ATOM 825 O O . ASN A 1 103 ? 7.150 3.821 13.949 1.00 87.19 103 ASN A O 1
ATOM 829 N N . ASP A 1 104 ? 7.181 2.942 16.031 1.00 87.00 104 ASP A N 1
ATOM 830 C CA . ASP A 1 104 ? 7.078 1.554 15.590 1.00 87.00 104 ASP A CA 1
ATOM 831 C C . ASP A 1 104 ? 5.707 1.313 14.927 1.00 87.00 104 ASP A C 1
ATOM 833 O O . ASP A 1 104 ? 4.672 1.537 15.566 1.00 87.00 104 ASP A O 1
ATOM 837 N N . PRO A 1 105 ? 5.662 0.866 13.657 1.00 86.19 105 PRO A N 1
ATOM 838 C CA . PRO A 1 105 ? 4.416 0.512 12.996 1.00 86.19 105 PRO A CA 1
ATOM 839 C C . PRO A 1 105 ? 3.574 -0.550 13.705 1.00 86.19 105 PRO A C 1
ATOM 841 O O . PRO A 1 105 ? 2.367 -0.589 13.473 1.00 86.19 105 PRO A O 1
ATOM 844 N N . SER A 1 106 ? 4.172 -1.378 14.568 1.00 87.31 106 SER A N 1
ATOM 845 C CA . SER A 1 106 ? 3.431 -2.355 15.376 1.00 87.31 106 SER A CA 1
ATOM 846 C C . SER A 1 106 ? 2.377 -1.689 16.274 1.00 87.31 106 SER A C 1
ATOM 848 O O . SER A 1 106 ? 1.299 -2.244 16.448 1.00 87.31 106 SER A O 1
ATOM 850 N N . CYS A 1 107 ? 2.633 -0.461 16.743 1.00 91.62 107 CYS A N 1
ATOM 851 C CA . CYS A 1 107 ? 1.734 0.312 17.608 1.00 91.62 107 CYS A CA 1
ATOM 852 C C . CYS A 1 107 ? 0.690 1.143 16.839 1.00 91.62 107 CYS A C 1
ATOM 854 O O . CYS A 1 107 ? -0.063 1.922 17.434 1.00 91.62 107 CYS A O 1
ATOM 856 N N . LEU A 1 108 ? 0.677 1.059 15.504 1.00 91.12 108 LEU A N 1
ATOM 857 C CA . LEU A 1 108 ? -0.198 1.867 14.653 1.00 91.12 108 LEU A CA 1
ATOM 858 C C . LEU A 1 108 ? -1.678 1.613 14.958 1.00 91.12 108 LEU A C 1
ATOM 860 O O . LEU A 1 108 ? -2.485 2.546 14.980 1.00 91.12 108 LEU A O 1
ATOM 864 N N . ARG A 1 109 ? -2.022 0.345 15.186 1.00 91.00 109 ARG A N 1
ATOM 865 C CA . ARG A 1 109 ? -3.383 -0.091 15.474 1.00 91.00 109 ARG A CA 1
ATOM 866 C C . ARG A 1 109 ? -3.892 0.562 16.755 1.00 91.00 109 ARG A C 1
ATOM 868 O O . ARG A 1 109 ? -4.934 1.212 16.736 1.00 91.00 109 ARG A O 1
ATOM 875 N N . GLU A 1 110 ? -3.144 0.440 17.845 1.00 91.56 110 GLU A N 1
ATOM 876 C CA . GLU A 1 110 ? -3.494 0.961 19.169 1.00 91.56 110 GLU A CA 1
ATOM 877 C C . GLU A 1 110 ? -3.599 2.487 19.151 1.00 91.56 110 GLU A C 1
ATOM 879 O O . GLU A 1 110 ? -4.493 3.054 19.777 1.00 91.56 110 GLU A O 1
ATOM 884 N N . PHE A 1 111 ? -2.733 3.157 18.387 1.00 91.88 111 PHE A N 1
ATOM 885 C CA . PHE A 1 111 ? -2.775 4.608 18.220 1.00 91.88 111 PHE A CA 1
ATOM 886 C C . PHE A 1 111 ? -4.069 5.093 17.545 1.00 91.88 111 PHE A C 1
ATOM 888 O O . PHE A 1 111 ? -4.620 6.131 17.920 1.00 91.88 111 PHE A O 1
ATOM 895 N N . LEU A 1 112 ? -4.561 4.360 16.543 1.00 89.56 112 LEU A N 1
ATOM 896 C CA . LEU A 1 112 ? -5.721 4.771 15.748 1.00 89.56 112 LEU A CA 1
ATOM 897 C C . LEU A 1 112 ? -7.050 4.254 16.283 1.00 89.56 112 LEU A C 1
ATOM 899 O O . LEU A 1 112 ? -8.079 4.890 16.051 1.00 89.56 112 LEU A O 1
ATOM 903 N N . LEU A 1 113 ? -7.049 3.126 16.993 1.00 89.25 113 LEU A N 1
ATOM 904 C CA . LEU A 1 113 ? -8.256 2.467 17.484 1.00 89.25 113 LEU A CA 1
ATOM 905 C C . LEU A 1 113 ? -9.210 3.428 18.226 1.00 89.25 113 LEU A C 1
ATOM 907 O O . LEU A 1 113 ? -10.392 3.447 17.882 1.00 89.25 113 LEU A O 1
ATOM 911 N N . PRO A 1 114 ? -8.753 4.315 19.138 1.00 87.94 114 PRO A N 1
ATOM 912 C CA . PRO A 1 114 ? -9.642 5.258 19.820 1.00 87.94 114 PRO A CA 1
ATOM 913 C C . PRO A 1 114 ? -10.314 6.276 18.891 1.00 87.94 114 PRO A C 1
ATOM 915 O O . PRO A 1 114 ? -11.297 6.905 19.274 1.00 87.94 114 PRO A O 1
ATOM 918 N N . MET A 1 115 ? -9.766 6.502 17.696 1.00 86.31 115 MET A N 1
ATOM 919 C CA . MET A 1 115 ? -10.310 7.430 16.701 1.00 86.31 115 MET A CA 1
ATOM 920 C C . MET A 1 115 ? -11.271 6.715 15.756 1.00 86.31 115 MET A C 1
ATOM 922 O O . MET A 1 115 ? -12.315 7.262 15.420 1.00 86.31 115 MET A O 1
ATOM 926 N N . LEU A 1 116 ? -10.930 5.485 15.372 1.00 83.62 116 LEU A N 1
ATOM 927 C CA . LEU A 1 116 ? -11.698 4.663 14.438 1.00 83.62 116 LEU A CA 1
ATOM 928 C C . LEU A 1 116 ? -12.956 4.068 15.091 1.00 83.62 116 LEU A C 1
ATOM 930 O O . LEU A 1 116 ? -13.988 3.940 14.438 1.00 83.62 116 LEU A O 1
ATOM 934 N N . SER A 1 117 ? -12.906 3.765 16.391 1.00 78.19 117 SER A N 1
ATOM 935 C CA . SER A 1 117 ? -14.031 3.175 17.131 1.00 78.19 117 SER A CA 1
ATOM 936 C C . SER A 1 117 ? -15.092 4.185 17.573 1.00 78.19 117 SER A C 1
ATOM 938 O O . SER A 1 117 ? -16.196 3.784 17.928 1.00 78.19 117 SER A O 1
ATOM 940 N N . LYS A 1 118 ? -14.802 5.495 17.543 1.00 72.31 118 LYS A N 1
ATOM 941 C CA . LYS A 1 118 ? -15.752 6.534 17.988 1.00 72.31 118 LYS A CA 1
ATOM 942 C C . LYS A 1 118 ? -17.008 6.634 17.125 1.00 72.31 118 LYS A C 1
ATOM 944 O O . LYS A 1 118 ? -18.039 7.068 17.622 1.00 72.31 118 LYS A O 1
ATOM 949 N N . ASN A 1 119 ? -16.918 6.224 15.861 1.00 64.31 119 ASN A N 1
ATOM 950 C CA . ASN A 1 119 ? -17.959 6.465 14.866 1.00 64.31 119 ASN A CA 1
ATOM 951 C C . ASN A 1 119 ? -18.686 5.190 14.402 1.00 64.31 119 ASN A C 1
ATOM 953 O O . ASN A 1 119 ? -19.536 5.289 13.523 1.00 64.31 119 ASN A O 1
ATOM 957 N N . SER A 1 120 ? -18.378 4.004 14.952 1.00 63.34 120 SER A N 1
ATOM 958 C CA . SER A 1 120 ? -19.014 2.750 14.511 1.00 63.34 120 SER A CA 1
ATOM 959 C C . SER A 1 120 ? -19.550 1.902 15.675 1.00 63.34 120 SER A C 1
ATOM 961 O O . SER A 1 120 ? -18.804 1.105 16.250 1.00 63.34 120 SER A O 1
ATOM 963 N N . PRO A 1 121 ? -20.849 2.018 16.010 1.00 56.66 121 PRO A N 1
ATOM 964 C CA . PRO A 1 121 ? -21.474 1.234 17.079 1.00 56.66 121 PRO A CA 1
ATOM 965 C C . PRO A 1 121 ? -21.605 -0.269 16.759 1.00 56.66 121 PRO A C 1
ATOM 967 O O . PRO A 1 121 ? -21.716 -1.071 17.679 1.00 56.66 121 PRO A O 1
ATOM 970 N N . CYS A 1 122 ? -21.544 -0.678 15.483 1.00 57.81 122 CYS A N 1
ATOM 971 C CA . CYS A 1 122 ? -21.634 -2.087 15.054 1.00 57.81 122 CYS A CA 1
ATOM 972 C C . CYS A 1 122 ? -20.271 -2.741 14.754 1.00 57.81 122 CYS A C 1
ATOM 974 O O . CYS A 1 122 ? -20.213 -3.820 14.164 1.00 57.81 122 CYS A O 1
ATOM 976 N N . GLY A 1 123 ? -19.167 -2.104 15.156 1.00 69.25 123 GLY A N 1
ATOM 977 C CA . GLY A 1 123 ? -17.815 -2.562 14.839 1.00 69.25 123 GLY A CA 1
ATOM 978 C C . GLY A 1 123 ? -17.354 -2.143 13.440 1.00 69.25 123 GLY A C 1
ATOM 979 O O . GLY A 1 123 ? -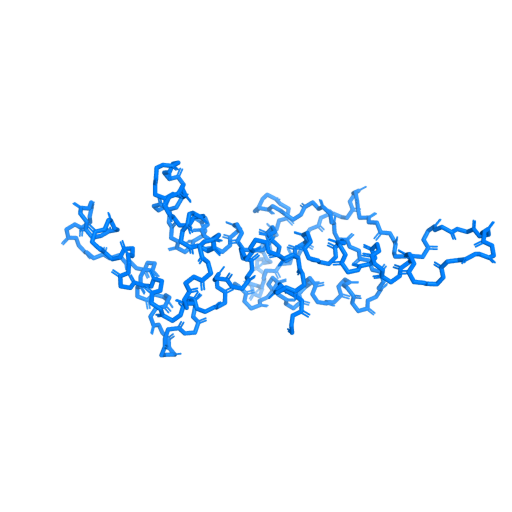18.117 -1.639 12.619 1.00 69.25 123 GLY A O 1
ATOM 980 N N . ASN A 1 124 ? -16.060 -2.296 13.172 1.00 83.38 124 ASN A N 1
ATOM 981 C CA . ASN A 1 124 ? -15.441 -1.875 11.918 1.00 83.38 124 ASN A CA 1
ATOM 982 C C . ASN A 1 124 ? -14.831 -3.103 11.225 1.00 83.38 124 ASN A C 1
ATOM 984 O O . ASN A 1 124 ? -13.842 -3.670 11.690 1.00 83.38 124 ASN A O 1
ATOM 988 N N . ILE A 1 125 ? -15.446 -3.525 10.115 1.00 87.12 125 ILE A N 1
ATOM 989 C CA . ILE A 1 125 ? -14.996 -4.675 9.310 1.00 87.12 125 ILE A CA 1
ATOM 990 C C . ILE A 1 125 ? -13.569 -4.445 8.794 1.00 87.12 125 ILE A C 1
ATOM 992 O O . ILE A 1 125 ? -12.781 -5.384 8.719 1.00 87.12 125 ILE A O 1
ATOM 996 N N . GLY A 1 126 ? -13.215 -3.197 8.492 1.00 89.06 126 GLY A N 1
ATOM 997 C CA . GLY A 1 126 ? -11.860 -2.795 8.140 1.00 89.06 126 GLY A CA 1
ATOM 998 C C . GLY A 1 126 ? -10.840 -3.137 9.213 1.00 89.06 126 GLY A C 1
ATOM 999 O O . GLY A 1 126 ? -9.845 -3.793 8.913 1.00 89.06 126 GLY A O 1
ATOM 1000 N N . LEU A 1 127 ? -11.121 -2.776 10.471 1.00 89.56 127 LEU A N 1
ATOM 1001 C CA . LEU A 1 127 ? -10.287 -3.166 11.614 1.00 89.56 127 LEU A CA 1
ATOM 1002 C C . LEU A 1 127 ? -10.153 -4.688 11.696 1.00 89.56 127 LEU A C 1
ATOM 1004 O O . LEU A 1 127 ? -9.042 -5.192 11.794 1.00 89.56 127 LEU A O 1
ATOM 1008 N N . GLN A 1 128 ? -11.261 -5.427 11.570 1.00 90.06 128 GLN A N 1
ATOM 1009 C CA . GLN A 1 128 ? -11.223 -6.892 11.604 1.00 90.06 128 GLN A CA 1
ATOM 1010 C C . GLN A 1 128 ? -10.363 -7.478 10.479 1.00 90.06 128 GLN A C 1
ATOM 1012 O O . GLN A 1 128 ? -9.635 -8.435 10.712 1.00 90.06 128 GLN A O 1
ATOM 1017 N N . ILE A 1 129 ? -10.430 -6.921 9.264 1.00 92.25 129 ILE A N 1
ATOM 1018 C CA . ILE A 1 129 ? -9.598 -7.343 8.129 1.00 92.25 129 ILE A CA 1
ATOM 1019 C C . ILE A 1 129 ? -8.119 -7.076 8.417 1.00 92.25 129 ILE A C 1
ATOM 1021 O O . ILE A 1 129 ? -7.289 -7.939 8.130 1.00 92.25 129 ILE A O 1
ATOM 1025 N N . LEU A 1 130 ? -7.786 -5.906 8.969 1.00 92.69 130 LEU A N 1
ATOM 1026 C CA . LEU A 1 130 ? -6.405 -5.526 9.271 1.00 92.69 130 LEU A CA 1
ATOM 1027 C C . LEU A 1 130 ? -5.819 -6.312 10.454 1.00 92.69 130 LEU A C 1
ATOM 1029 O O . LEU A 1 130 ? -4.621 -6.593 10.444 1.00 92.69 130 LEU A O 1
ATOM 1033 N N . ASP A 1 131 ? -6.660 -6.708 11.414 1.00 92.12 131 ASP A N 1
ATOM 1034 C CA . ASP A 1 131 ? -6.300 -7.510 12.592 1.00 92.12 131 ASP A CA 1
ATOM 1035 C C . ASP A 1 131 ? -6.006 -8.981 12.252 1.00 92.12 131 ASP A C 1
ATOM 1037 O O . ASP A 1 131 ? -5.339 -9.676 13.024 1.00 92.12 131 ASP A O 1
ATOM 1041 N N . ARG A 1 132 ? -6.454 -9.472 11.085 1.00 92.00 132 ARG A N 1
ATOM 1042 C CA . ARG A 1 132 ? -6.161 -10.846 10.643 1.00 92.00 132 ARG A CA 1
ATOM 1043 C C . ARG A 1 132 ? -4.657 -11.099 10.573 1.00 92.00 132 ARG A C 1
ATOM 1045 O O . ARG A 1 132 ? -3.865 -10.206 10.275 1.00 92.00 132 ARG A O 1
ATOM 1052 N N . ASN A 1 133 ? -4.285 -12.364 10.773 1.00 92.81 133 ASN A N 1
ATOM 1053 C CA . ASN A 1 133 ? -2.900 -12.830 10.717 1.00 92.81 133 ASN A CA 1
ATOM 1054 C C . ASN A 1 133 ? -1.979 -11.988 11.614 1.00 92.81 133 ASN A C 1
ATOM 1056 O O . ASN A 1 133 ? -0.953 -11.496 11.151 1.00 92.81 133 ASN A O 1
ATOM 1060 N N . TRP A 1 134 ? -2.369 -11.804 12.880 1.00 90.69 134 TRP A N 1
ATOM 1061 C CA . TRP A 1 134 ? -1.573 -11.082 13.881 1.00 90.69 134 TRP A CA 1
ATOM 1062 C C . TRP A 1 134 ? -1.274 -9.625 13.487 1.00 90.69 134 TRP A C 1
ATOM 1064 O O . TRP A 1 134 ? -0.189 -9.112 13.742 1.00 90.69 134 TRP A O 1
ATOM 1074 N N . GLY A 1 135 ? -2.224 -8.956 12.825 1.00 91.94 135 GLY A N 1
ATOM 1075 C CA . GLY A 1 135 ? -2.058 -7.564 12.405 1.00 91.94 135 GLY A CA 1
ATOM 1076 C C . GLY A 1 135 ? -1.207 -7.365 11.146 1.00 91.94 135 GLY A C 1
ATOM 1077 O O . GLY A 1 135 ? -0.757 -6.250 10.877 1.00 91.94 135 GLY A O 1
ATOM 1078 N N . ALA A 1 136 ? -0.988 -8.407 10.334 1.00 92.25 136 ALA A N 1
ATOM 1079 C CA . ALA A 1 136 ? -0.205 -8.296 9.099 1.00 92.25 136 ALA A CA 1
ATOM 1080 C C . ALA A 1 136 ? -0.743 -7.217 8.138 1.00 92.25 136 ALA A C 1
ATOM 1082 O O . ALA A 1 136 ? 0.034 -6.583 7.419 1.00 92.25 136 ALA A O 1
ATOM 1083 N N . GLY A 1 137 ? -2.059 -6.970 8.143 1.00 93.56 137 GLY A N 1
ATOM 1084 C CA . GLY A 1 137 ? -2.678 -5.898 7.364 1.00 93.56 137 GLY A CA 1
ATOM 1085 C C . GLY A 1 137 ? -2.228 -4.505 7.809 1.00 93.56 137 GLY A C 1
ATOM 1086 O O . GLY A 1 137 ? -1.918 -3.667 6.962 1.00 93.56 137 GLY A O 1
ATOM 1087 N N . TRP A 1 138 ? -2.127 -4.269 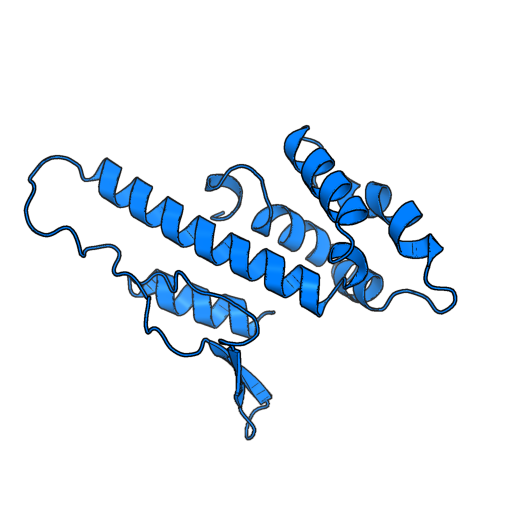9.120 1.00 93.75 138 TRP A N 1
ATOM 1088 C CA . TRP A 1 138 ? -1.595 -3.018 9.672 1.00 93.75 138 TRP A CA 1
ATOM 1089 C C . TRP A 1 138 ? -0.142 -2.797 9.277 1.00 93.75 138 TRP A C 1
ATOM 1091 O O . TRP A 1 138 ? 0.213 -1.714 8.809 1.00 93.75 138 TRP A O 1
ATOM 1101 N N . ASN A 1 139 ? 0.678 -3.842 9.404 1.00 93.12 139 ASN A N 1
ATOM 1102 C CA . ASN A 1 139 ? 2.080 -3.775 9.018 1.00 93.12 139 ASN A CA 1
ATOM 1103 C C . ASN A 1 139 ? 2.225 -3.449 7.522 1.00 93.12 139 ASN A C 1
ATOM 1105 O O . ASN A 1 139 ? 2.916 -2.496 7.165 1.00 93.12 139 ASN A O 1
ATOM 1109 N N . LEU A 1 140 ? 1.505 -4.159 6.647 1.00 94.00 140 LEU A N 1
ATOM 1110 C CA . LEU A 1 140 ? 1.521 -3.893 5.207 1.00 94.00 140 LEU A CA 1
ATOM 1111 C C . LEU A 1 140 ? 1.099 -2.451 4.893 1.00 94.00 140 LEU A C 1
ATOM 1113 O O . LEU A 1 140 ? 1.799 -1.751 4.164 1.00 94.00 140 LEU A O 1
ATOM 1117 N N . LEU A 1 141 ? -0.009 -1.979 5.471 1.00 94.12 141 LEU A N 1
ATOM 1118 C CA . LEU A 1 141 ? -0.495 -0.615 5.261 1.00 94.12 141 LEU A CA 1
ATOM 1119 C C . LEU A 1 141 ? 0.543 0.436 5.687 1.00 94.12 141 LEU A C 1
ATOM 1121 O O . LEU A 1 141 ? 0.764 1.416 4.972 1.00 94.12 141 LEU A O 1
ATOM 1125 N N . SER A 1 142 ? 1.211 0.211 6.820 1.00 93.38 142 SER A N 1
ATOM 1126 C CA . SER A 1 142 ? 2.263 1.097 7.323 1.00 93.38 142 SER A CA 1
ATOM 1127 C C . SER A 1 142 ? 3.478 1.169 6.392 1.00 93.38 142 SER A C 1
ATOM 1129 O O . SER A 1 142 ? 4.029 2.252 6.190 1.00 93.38 142 SER A O 1
ATOM 1131 N N . LEU A 1 143 ? 3.864 0.038 5.786 1.00 93.81 143 LEU A N 1
ATOM 1132 C CA . LEU A 1 143 ? 4.988 -0.048 4.859 1.00 93.81 143 LEU A CA 1
ATOM 1133 C C . LEU A 1 143 ? 4.651 0.656 3.550 1.00 93.81 143 LEU A C 1
ATOM 1135 O O . LEU A 1 143 ? 5.420 1.506 3.112 1.00 93.81 143 LEU A O 1
ATOM 1139 N N . LEU A 1 144 ? 3.479 0.381 2.969 1.00 94.81 144 LEU A N 1
ATOM 1140 C CA . LEU A 1 144 ? 3.036 0.995 1.713 1.00 94.81 144 LEU A CA 1
ATOM 1141 C C . LEU A 1 144 ? 2.915 2.521 1.825 1.00 94.81 144 LEU A C 1
ATOM 1143 O O . LEU A 1 144 ? 3.228 3.248 0.884 1.00 94.81 144 LEU A O 1
ATOM 1147 N N . LEU A 1 145 ? 2.501 3.028 2.989 1.00 93.50 145 LEU A N 1
ATOM 1148 C CA . LEU A 1 145 ? 2.332 4.461 3.235 1.00 93.50 145 LEU A CA 1
ATOM 1149 C C . LEU A 1 145 ? 3.500 5.103 4.000 1.00 93.50 145 LEU A C 1
ATOM 1151 O O . LEU A 1 145 ? 3.410 6.272 4.386 1.00 93.50 145 LEU A O 1
ATOM 1155 N N . ALA A 1 146 ? 4.616 4.390 4.177 1.00 92.75 146 ALA A N 1
ATOM 1156 C CA . ALA A 1 146 ? 5.794 4.910 4.859 1.00 92.75 146 ALA A CA 1
ATOM 1157 C C . ALA A 1 146 ? 6.288 6.215 4.211 1.00 92.75 146 ALA A C 1
ATOM 1159 O O . ALA A 1 146 ? 6.270 6.375 2.987 1.00 92.75 146 ALA A O 1
ATOM 1160 N N . ALA A 1 147 ? 6.771 7.159 5.024 1.00 89.81 147 ALA A N 1
ATOM 1161 C CA . ALA A 1 147 ? 7.238 8.455 4.526 1.00 89.81 147 ALA A CA 1
ATOM 1162 C C . ALA A 1 147 ? 8.454 8.320 3.591 1.00 89.81 147 ALA A C 1
ATOM 1164 O O . ALA A 1 147 ? 8.508 8.969 2.548 1.00 89.81 147 ALA A O 1
ATOM 1165 N N . LYS A 1 148 ? 9.405 7.446 3.945 1.00 91.06 148 LYS A N 1
ATOM 1166 C CA . LYS A 1 148 ? 10.616 7.189 3.154 1.00 91.06 148 LYS A CA 1
ATOM 1167 C C . LYS A 1 148 ? 10.318 6.185 2.028 1.00 91.06 148 LYS A C 1
ATOM 1169 O O . LYS A 1 148 ? 9.902 5.073 2.352 1.00 91.06 148 LYS A O 1
ATOM 1174 N N . PRO A 1 149 ? 10.583 6.517 0.748 1.00 92.00 149 PRO A N 1
ATOM 1175 C CA . PRO A 1 149 ? 10.374 5.612 -0.387 1.00 92.00 149 PRO A CA 1
ATOM 1176 C C . PRO A 1 149 ? 11.035 4.240 -0.212 1.00 92.00 149 PRO A C 1
ATOM 1178 O O . PRO A 1 149 ? 10.394 3.220 -0.434 1.00 92.00 149 PRO A O 1
ATOM 1181 N N . SER A 1 150 ? 12.270 4.203 0.296 1.00 91.12 150 SER A N 1
ATOM 1182 C CA . SER A 1 150 ? 13.026 2.962 0.517 1.00 91.12 150 SER A CA 1
ATOM 1183 C C . SER A 1 150 ? 12.367 1.982 1.490 1.00 91.12 150 SER A C 1
ATOM 1185 O O . SER A 1 150 ? 12.597 0.783 1.394 1.00 91.12 150 SER A O 1
ATOM 1187 N N . LYS A 1 151 ? 11.516 2.459 2.409 1.00 91.06 151 LYS A N 1
ATOM 1188 C CA . LYS A 1 151 ? 10.772 1.587 3.331 1.00 91.06 151 LYS A CA 1
ATOM 1189 C C . LYS A 1 151 ? 9.581 0.884 2.666 1.00 91.06 151 LYS A C 1
ATOM 1191 O O . LYS A 1 151 ? 9.046 -0.042 3.263 1.00 91.06 151 LYS A O 1
ATOM 1196 N N . ARG A 1 152 ? 9.170 1.317 1.467 1.00 92.62 152 ARG A N 1
ATOM 1197 C CA . ARG A 1 152 ? 8.030 0.747 0.725 1.00 92.62 152 ARG A CA 1
ATOM 1198 C C . ARG A 1 152 ? 8.414 -0.424 -0.183 1.00 92.62 152 ARG A C 1
ATOM 1200 O O . ARG A 1 152 ? 7.527 -1.147 -0.613 1.00 92.62 152 ARG A O 1
ATOM 1207 N N . ILE A 1 153 ? 9.702 -0.569 -0.506 1.00 85.31 153 ILE A N 1
ATOM 1208 C CA . ILE A 1 153 ? 10.235 -1.505 -1.517 1.00 85.31 153 ILE A CA 1
ATOM 1209 C C . ILE A 1 153 ? 11.065 -2.610 -0.849 1.00 85.31 153 ILE A C 1
ATOM 1211 O O . ILE A 1 153 ? 12.196 -2.878 -1.249 1.00 85.31 153 ILE A O 1
ATOM 1215 N N . ARG A 1 154 ? 10.570 -3.157 0.257 1.00 63.31 154 ARG A N 1
ATOM 1216 C CA . ARG A 1 154 ? 11.339 -4.111 1.055 1.00 63.31 154 ARG A CA 1
ATOM 1217 C C . ARG A 1 154 ? 11.057 -5.547 0.652 1.00 63.31 154 ARG A C 1
ATOM 1219 O O . ARG A 1 154 ? 9.873 -5.836 0.382 1.00 63.31 154 ARG A O 1
#

Sequence (154 aa):
MRDLLIGVNYLHSHGLAHTELRLENVHISPVDRHIKVGILGNASDFYEDGTKSGTLDNNIDRRKMMIAFDMRCVGFMMAKMVLREFMDPLIFLKFKSFLMKGNDPSCLREFLLPMLSKNSPCGNIGLQILDRNWGAGWNLLSLLLAAKPSKRIR

Secondary structure (DSSP, 8-state):
-HHHHHHHHHHHHTTEE-S---GGGEEE-TTT--EEE---TT-EETT---S-TT-HHHHHHHHHHHHHHHHHHHHHHHHHHH-GGGGSHHHHHHHHHHHHTT--GGGHHHHHHHHHGGG-TT--HHHHHHHHHHHHHHHHHHHHT-SSGGGG--

Foldseek 3Di:
DVLLVVQQVVQLVVQKFLLDQDPVQWDQDPPPRGIHGHDSPVIDGLPPPPDDPDCPPVSVVVSLLSSLSSLLSVLVRLCVVQPVCCVPVVLVVQLQVCLVVVHDLLCSLVSNVVVSVPPDPPDGRSNVVCPPPPRVNSVSSSQSNHPDSVSVPD

InterPro domains:
  IPR000719 Protein kinase domain [PS50011] (1-154)
  IPR011009 Protein kinase-like domain superfamily [SSF56112] (1-119)